Protein AF-A0A1F6ETA3-F1 (afdb_monomer_lite)

Secondary structure (DSSP, 8-state):
-HHHHHHHHHHHHHHHHHHHHT-SEEEEEETTEEEEEEHHHHHHHHHHHHHHHHHHHHHHHHHHHHHHHHHHHHHHHHHHHHHHHHHHHHHHHHT-

Foldseek 3Di:
DVVVVVVCVVVVVVLVVVLVVQQDWDWDDDPPDIDTGGPSCVVVVVVVVVVVVVVVVCVVVVVVVVVVVVVVVVVVVVVVVVVVVVVVVVVVVVVD

Sequence (96 aa):
MVSILLLGIFIGGMTVIFALENTAPVTVSFLSDQVTAPLAAIVLGSVLSGVVITLLAMLPRFIREALDAYALRREQKREATVQYETSVAEQKVVAQ

InterPro domains:
  IPR010445 Lipopolysaccharide assembly protein A domain [PF06305] (21-78)

Organism: NCBI:txid1798515

pLDDT: mean 91.31, std 8.87, range [48.72, 98.12]

Radius of gyration: 28.41 Å; chains: 1; bounding box: 51×23×81 Å

Structure (mmCIF, N/CA/C/O backbone):
data_AF-A0A1F6ETA3-F1
#
_entry.id   AF-A0A1F6ETA3-F1
#
loop_
_atom_site.group_PDB
_atom_site.id
_atom_site.type_symbol
_atom_site.label_atom_id
_atom_site.label_alt_id
_atom_site.label_comp_id
_atom_site.label_asym_id
_atom_site.label_entity_id
_atom_site.label_seq_id
_atom_site.pdbx_PDB_ins_code
_atom_site.Cartn_x
_atom_site.Cartn_y
_atom_site.Cartn_z
_atom_site.occupancy
_atom_site.B_iso_or_equiv
_atom_site.auth_seq_id
_atom_site.auth_comp_id
_atom_site.auth_asym_id
_atom_site.auth_atom_id
_atom_site.pdbx_PDB_model_num
ATOM 1 N N . MET A 1 1 ? 10.807 -8.367 17.527 1.00 80.94 1 MET A N 1
ATOM 2 C CA . MET A 1 1 ? 10.910 -7.013 16.927 1.00 80.94 1 MET A CA 1
ATOM 3 C C . MET A 1 1 ? 12.074 -6.913 15.945 1.00 80.94 1 MET A C 1
ATOM 5 O O . MET A 1 1 ? 11.828 -6.567 14.800 1.00 80.94 1 MET A O 1
ATOM 9 N N . VAL A 1 2 ? 13.298 -7.303 16.326 1.00 95.06 2 VAL A N 1
ATOM 10 C CA . VAL A 1 2 ? 14.472 -7.300 15.421 1.00 95.06 2 VAL A CA 1
ATOM 11 C C . VAL A 1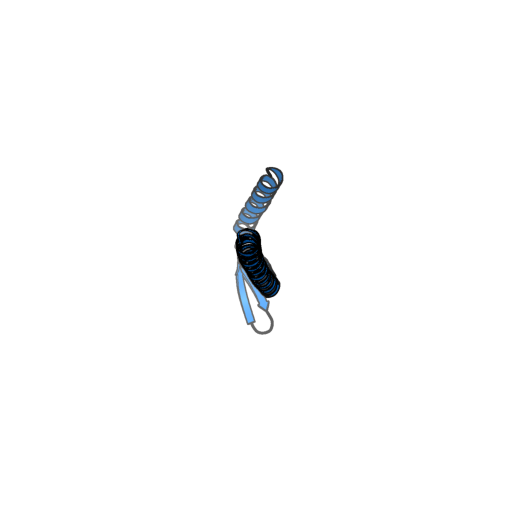 2 ? 14.268 -8.153 14.159 1.00 95.06 2 VAL A C 1
ATOM 13 O O . VAL A 1 2 ? 14.642 -7.729 13.074 1.00 95.06 2 VAL A O 1
ATOM 16 N N . SER A 1 3 ? 13.596 -9.305 14.255 1.00 94.56 3 SER A N 1
ATOM 17 C CA . SER A 1 3 ? 13.337 -10.175 13.094 1.00 94.56 3 SER A CA 1
ATOM 18 C C . SER A 1 3 ? 12.500 -9.504 11.997 1.00 94.56 3 SER A C 1
ATOM 20 O O . SER A 1 3 ? 12.744 -9.733 10.819 1.00 94.56 3 SER A O 1
ATOM 22 N N . ILE A 1 4 ? 11.548 -8.640 12.373 1.00 95.38 4 ILE A N 1
ATOM 23 C CA . ILE A 1 4 ? 10.730 -7.879 11.414 1.00 95.38 4 ILE A CA 1
ATOM 24 C C . ILE A 1 4 ? 11.591 -6.817 10.726 1.00 95.38 4 ILE A C 1
ATOM 26 O O . ILE A 1 4 ? 11.472 -6.620 9.521 1.00 95.38 4 ILE A O 1
ATOM 30 N N . LEU A 1 5 ? 12.494 -6.175 11.474 1.00 95.88 5 LEU A N 1
ATOM 31 C CA . LEU A 1 5 ? 13.432 -5.195 10.928 1.00 95.88 5 LEU A CA 1
ATOM 32 C C . LEU A 1 5 ? 14.375 -5.841 9.904 1.00 95.88 5 LEU A C 1
ATOM 34 O O . LEU A 1 5 ? 14.538 -5.315 8.809 1.00 95.88 5 LEU A O 1
ATOM 38 N N . LEU A 1 6 ? 14.951 -7.001 10.236 1.00 97.19 6 LEU A N 1
ATOM 39 C CA . LEU A 1 6 ? 15.828 -7.746 9.329 1.00 97.19 6 LEU A CA 1
ATOM 40 C C . LEU A 1 6 ? 15.097 -8.165 8.052 1.00 97.19 6 LEU A C 1
ATOM 42 O O . LEU A 1 6 ? 15.624 -7.980 6.957 1.00 97.19 6 LEU A O 1
ATOM 46 N N . LEU A 1 7 ? 13.867 -8.667 8.184 1.00 96.50 7 LEU A N 1
ATOM 47 C CA . LEU A 1 7 ? 13.040 -9.027 7.036 1.00 96.50 7 LEU A CA 1
ATOM 48 C C . LEU A 1 7 ? 12.715 -7.801 6.170 1.00 96.50 7 LEU A C 1
ATOM 50 O O . LEU A 1 7 ? 12.818 -7.870 4.949 1.00 96.50 7 LEU A O 1
ATOM 54 N N . GLY A 1 8 ? 12.378 -6.670 6.792 1.00 96.00 8 GLY A N 1
ATOM 55 C CA . GLY A 1 8 ? 12.101 -5.418 6.090 1.00 96.00 8 GLY A CA 1
ATOM 56 C C . GLY A 1 8 ? 13.313 -4.890 5.324 1.00 96.00 8 GLY A C 1
ATOM 57 O O . GLY A 1 8 ? 13.178 -4.514 4.163 1.00 96.00 8 GLY A O 1
ATOM 58 N N . ILE A 1 9 ? 14.503 -4.919 5.932 1.00 97.12 9 ILE A N 1
ATOM 59 C CA . ILE A 1 9 ? 15.755 -4.527 5.267 1.00 97.12 9 ILE A CA 1
ATOM 60 C C . ILE A 1 9 ? 16.050 -5.459 4.092 1.00 97.12 9 ILE A C 1
ATOM 62 O O . ILE A 1 9 ? 16.385 -4.984 3.010 1.00 97.12 9 ILE A O 1
ATOM 66 N N . PHE A 1 10 ? 15.897 -6.770 4.281 1.00 97.69 10 PHE A N 1
ATOM 67 C CA . PHE A 1 10 ? 16.128 -7.753 3.227 1.00 97.69 10 PHE A CA 1
ATOM 68 C C . PHE A 1 10 ? 15.188 -7.533 2.034 1.00 97.69 10 PHE A C 1
ATOM 70 O O . PHE A 1 10 ? 15.647 -7.376 0.905 1.00 97.69 10 PHE A O 1
ATOM 77 N N . ILE A 1 11 ? 13.879 -7.435 2.287 1.00 95.94 11 ILE A N 1
ATOM 78 C CA . ILE A 1 11 ? 12.873 -7.198 1.244 1.00 95.94 11 ILE A CA 1
ATOM 79 C C . ILE A 1 11 ? 13.092 -5.838 0.572 1.00 95.94 11 ILE A C 1
ATOM 81 O O . ILE A 1 11 ? 13.040 -5.747 -0.653 1.00 95.94 11 ILE A O 1
ATOM 85 N N . GLY A 1 12 ? 13.364 -4.785 1.345 1.00 95.88 12 GLY A N 1
ATOM 86 C CA . GLY A 1 12 ? 13.622 -3.445 0.817 1.00 95.88 12 GLY A CA 1
ATOM 87 C C . GLY A 1 12 ? 14.865 -3.406 -0.070 1.00 95.88 12 GLY A C 1
ATOM 88 O O . GLY A 1 12 ? 14.811 -2.878 -1.177 1.00 95.88 12 GLY A O 1
ATOM 89 N N . GLY A 1 13 ? 15.956 -4.041 0.364 1.00 97.50 13 GLY A N 1
ATOM 90 C CA . GLY A 1 13 ? 17.176 -4.185 -0.429 1.00 97.50 13 GLY A CA 1
ATOM 91 C C . GLY A 1 13 ? 16.927 -4.932 -1.739 1.00 97.50 13 GLY A C 1
ATOM 92 O O . GLY A 1 13 ? 17.285 -4.435 -2.805 1.00 97.50 13 GLY A O 1
ATOM 93 N N . MET A 1 14 ? 16.232 -6.075 -1.682 1.00 97.31 14 MET A N 1
ATOM 94 C CA . MET A 1 14 ? 15.830 -6.810 -2.887 1.00 97.31 14 MET A CA 1
ATOM 95 C C . MET A 1 14 ? 14.940 -5.973 -3.810 1.00 97.31 14 MET A C 1
ATOM 97 O O . MET A 1 14 ? 15.096 -6.034 -5.024 1.00 97.31 14 MET A O 1
ATOM 101 N N . THR A 1 15 ? 14.043 -5.164 -3.247 1.00 95.94 15 THR A N 1
ATOM 102 C CA . THR A 1 15 ? 13.156 -4.278 -4.012 1.00 95.94 15 THR A CA 1
ATOM 103 C C . THR A 1 15 ? 13.943 -3.204 -4.762 1.00 95.94 15 THR A C 1
ATOM 105 O O . THR A 1 15 ? 13.653 -2.939 -5.927 1.00 95.94 15 THR A O 1
ATOM 108 N N . VAL A 1 16 ? 14.964 -2.613 -4.133 1.00 96.94 16 VAL A N 1
ATOM 109 C CA . VAL A 1 16 ? 15.840 -1.628 -4.786 1.00 96.94 16 VAL A CA 1
ATOM 110 C C . VAL A 1 16 ? 16.622 -2.275 -5.927 1.00 96.94 16 VAL A C 1
ATOM 112 O O . VAL A 1 16 ? 16.626 -1.738 -7.031 1.00 96.94 16 VAL A O 1
ATOM 115 N N . ILE A 1 17 ? 17.229 -3.444 -5.693 1.00 97.94 17 ILE A N 1
ATOM 116 C CA . ILE A 1 17 ? 17.954 -4.187 -6.737 1.00 97.94 17 ILE A CA 1
ATOM 117 C C . ILE A 1 17 ? 17.009 -4.516 -7.898 1.00 97.94 17 ILE A C 1
ATOM 119 O O . ILE A 1 17 ? 17.315 -4.220 -9.048 1.00 97.94 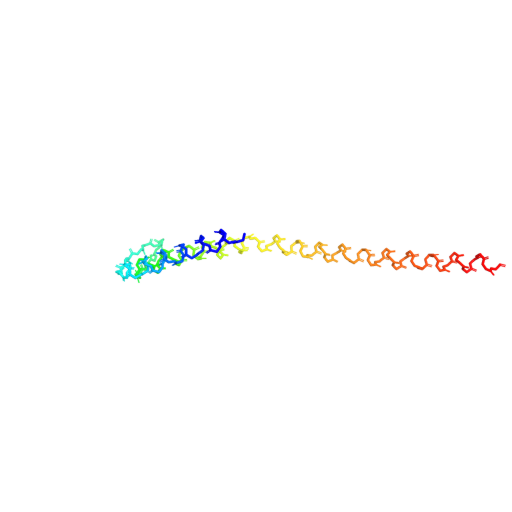17 ILE A O 1
ATOM 123 N N . PHE A 1 18 ? 15.822 -5.047 -7.596 1.00 96.88 18 PHE A N 1
ATOM 124 C CA . PHE A 1 18 ? 14.793 -5.324 -8.594 1.00 96.88 18 PHE A CA 1
ATOM 125 C C . PHE A 1 18 ? 14.442 -4.078 -9.415 1.00 96.88 18 PHE A C 1
ATOM 127 O O . PHE A 1 18 ? 14.345 -4.168 -10.638 1.00 96.88 18 PHE A O 1
ATOM 134 N N . ALA A 1 19 ? 14.291 -2.919 -8.772 1.00 96.38 19 ALA A N 1
ATOM 135 C CA . ALA A 1 19 ? 13.958 -1.679 -9.458 1.00 96.38 19 ALA A CA 1
ATOM 136 C C . ALA A 1 19 ? 15.073 -1.182 -10.389 1.00 96.38 19 ALA A C 1
ATOM 138 O O . ALA A 1 19 ? 14.774 -0.720 -11.489 1.00 96.38 19 ALA A O 1
ATOM 139 N N . LEU A 1 20 ? 16.336 -1.296 -9.967 1.00 97.44 20 LEU A N 1
ATOM 140 C CA . LEU A 1 20 ? 17.493 -0.897 -10.773 1.00 97.44 20 LEU A CA 1
ATOM 141 C C . LEU A 1 20 ? 17.679 -1.802 -11.998 1.00 97.44 20 LEU A C 1
ATOM 143 O O . LEU A 1 20 ? 17.921 -1.305 -13.096 1.00 97.44 20 LEU A O 1
ATOM 147 N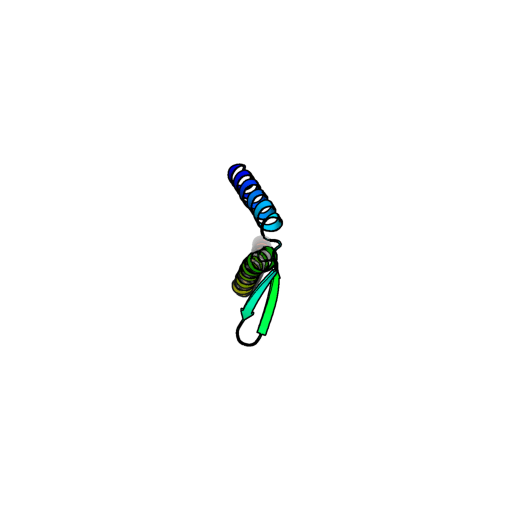 N . GLU A 1 21 ? 17.525 -3.114 -11.823 1.00 97.38 21 GLU A N 1
ATOM 148 C CA . GLU A 1 21 ? 17.698 -4.097 -12.900 1.00 97.38 21 GLU A CA 1
ATOM 149 C C . GLU A 1 21 ? 16.545 -4.047 -13.920 1.00 97.38 21 GLU A C 1
ATOM 151 O O . GLU A 1 21 ? 16.740 -4.264 -15.114 1.00 97.38 21 GLU A O 1
ATOM 156 N N . ASN A 1 22 ? 15.326 -3.714 -13.481 1.00 97.12 22 ASN A N 1
ATOM 157 C CA . ASN A 1 22 ? 14.113 -3.792 -14.305 1.00 97.12 22 ASN A CA 1
ATOM 158 C C . ASN A 1 22 ? 13.615 -2.413 -14.772 1.00 97.12 22 ASN A C 1
ATOM 160 O O . ASN A 1 22 ? 12.422 -2.099 -14.693 1.00 97.12 22 ASN A O 1
ATOM 164 N N . THR A 1 23 ? 14.537 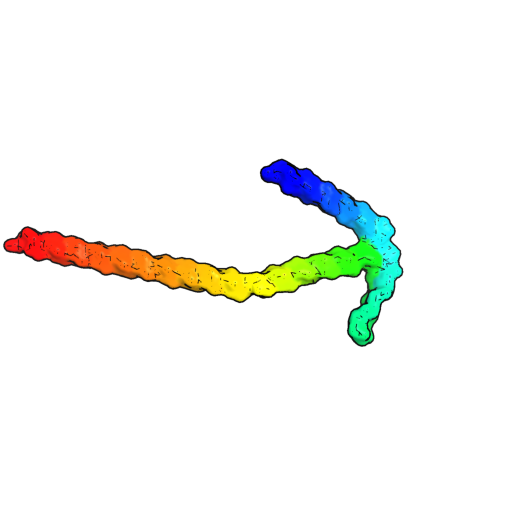-1.593 -15.285 1.00 95.56 23 THR A N 1
ATOM 165 C CA . THR A 1 23 ? 14.245 -0.268 -15.867 1.00 95.56 23 THR A CA 1
ATOM 166 C C . THR A 1 23 ? 13.762 -0.325 -17.318 1.00 95.56 23 THR A C 1
ATOM 168 O O . THR A 1 23 ? 13.221 0.659 -17.826 1.00 95.56 23 THR A O 1
ATOM 171 N N . ALA A 1 24 ? 13.916 -1.475 -17.983 1.00 94.19 24 ALA A N 1
ATOM 172 C CA . ALA A 1 24 ? 13.462 -1.673 -19.353 1.00 94.19 24 ALA A CA 1
ATOM 173 C C . ALA A 1 24 ? 11.933 -1.489 -19.467 1.00 94.19 24 ALA A C 1
ATOM 175 O O . ALA A 1 24 ? 11.184 -2.052 -18.656 1.00 94.19 24 ALA A O 1
ATOM 176 N N . PRO A 1 25 ? 11.453 -0.712 -20.457 1.00 95.62 25 PRO A N 1
ATOM 177 C CA . PRO A 1 25 ? 10.030 -0.482 -20.644 1.00 95.62 25 PRO A CA 1
ATOM 178 C C . PRO A 1 25 ? 9.339 -1.742 -21.170 1.00 95.62 25 PRO A C 1
ATOM 180 O O . PRO A 1 25 ? 9.814 -2.389 -22.102 1.00 95.62 25 PRO A O 1
ATOM 183 N N . VAL A 1 26 ? 8.188 -2.056 -20.583 1.00 95.88 26 VAL A N 1
ATOM 184 C CA . VAL A 1 26 ? 7.299 -3.144 -20.995 1.00 95.88 26 VAL A CA 1
ATOM 185 C C . VAL A 1 26 ? 5.909 -2.568 -21.221 1.00 95.88 26 VAL A C 1
ATOM 187 O O . VAL A 1 26 ? 5.458 -1.699 -20.473 1.00 95.88 26 VAL A O 1
ATOM 190 N N . THR A 1 27 ? 5.226 -3.057 -22.252 1.00 96.31 27 THR A N 1
ATOM 191 C CA . THR A 1 27 ? 3.828 -2.721 -22.523 1.0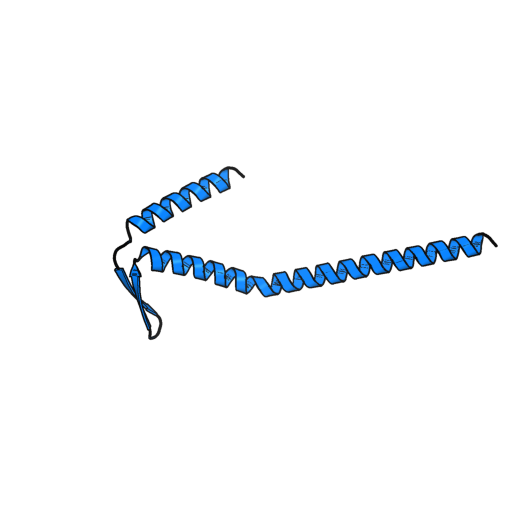0 96.31 27 THR A CA 1
ATOM 192 C C . THR A 1 27 ? 2.929 -3.798 -21.940 1.00 96.31 27 THR A C 1
ATOM 194 O O . THR A 1 27 ? 3.035 -4.971 -22.297 1.00 96.31 27 THR A O 1
ATOM 197 N N . VAL A 1 28 ? 2.027 -3.398 -21.049 1.00 94.81 28 VAL A N 1
ATOM 198 C CA . VAL A 1 28 ? 1.000 -4.268 -20.479 1.00 94.81 28 VAL A CA 1
ATOM 199 C C . VAL A 1 28 ? -0.356 -3.811 -20.990 1.00 94.81 28 VAL A C 1
ATOM 201 O O . VAL A 1 28 ? -0.693 -2.630 -20.926 1.00 94.81 28 VAL A O 1
ATOM 204 N N . SER A 1 29 ? -1.132 -4.759 -21.508 1.00 94.44 29 SER A N 1
ATOM 205 C CA . SER A 1 29 ? -2.518 -4.524 -21.917 1.00 94.44 29 SER A CA 1
ATOM 206 C C . SER A 1 29 ? -3.449 -4.779 -20.733 1.00 94.44 29 SER A C 1
ATOM 208 O O . SER A 1 29 ? -3.378 -5.835 -20.106 1.00 94.44 29 SER A O 1
ATOM 210 N N . PHE A 1 30 ? -4.313 -3.816 -20.428 1.00 88.50 30 PHE A N 1
ATOM 211 C CA . PHE A 1 30 ? -5.271 -3.852 -19.327 1.00 88.50 30 PHE A CA 1
ATOM 212 C C . PHE A 1 30 ? -6.669 -3.528 -19.859 1.00 88.50 30 PHE A C 1
ATOM 214 O O . PHE A 1 30 ? -6.987 -2.378 -20.150 1.00 88.50 30 PHE A O 1
ATOM 221 N N . LEU A 1 31 ? -7.516 -4.553 -19.981 1.00 91.25 31 LEU A N 1
ATOM 222 C CA . LEU A 1 31 ? -8.824 -4.467 -20.643 1.00 91.25 31 LEU A CA 1
ATOM 223 C C . LEU A 1 31 ? -8.696 -3.887 -22.0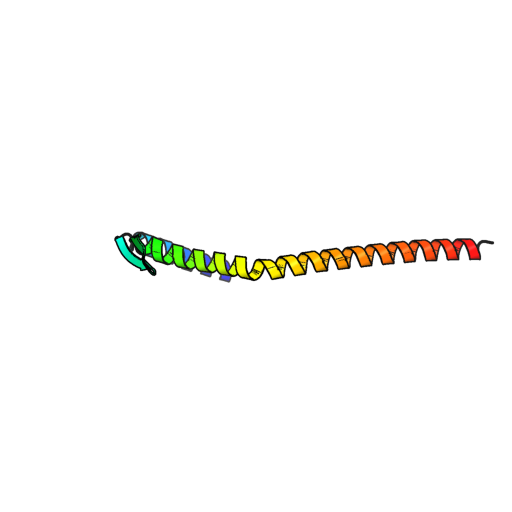68 1.00 91.25 31 LEU A C 1
ATOM 225 O O . LEU A 1 31 ? -8.290 -4.614 -22.971 1.00 91.25 31 LEU A O 1
ATOM 229 N N . SER A 1 32 ? -9.042 -2.611 -22.269 1.00 92.69 32 SER A N 1
ATOM 230 C CA . SER A 1 32 ? -8.931 -1.889 -23.546 1.00 92.69 32 SER A CA 1
ATOM 231 C C . SER A 1 32 ? -7.744 -0.929 -23.615 1.00 92.69 32 SER A C 1
ATOM 233 O O . SER A 1 32 ? -7.433 -0.436 -24.697 1.00 92.69 32 SER A O 1
ATOM 235 N N . ASP A 1 33 ? -7.094 -0.660 -22.483 1.00 92.50 33 ASP A N 1
ATOM 236 C CA . ASP A 1 33 ? -5.996 0.292 -22.384 1.00 92.50 33 ASP A CA 1
ATOM 237 C C . ASP A 1 33 ? -4.648 -0.422 -22.423 1.00 92.50 33 ASP A C 1
ATOM 239 O O . ASP A 1 33 ? -4.516 -1.612 -22.125 1.00 92.50 33 ASP A O 1
ATOM 243 N N . GLN A 1 34 ? -3.615 0.322 -22.797 1.00 95.00 34 GLN A N 1
ATOM 244 C CA . GLN A 1 34 ? -2.240 -0.153 -22.777 1.00 95.00 34 GLN A CA 1
ATOM 245 C C . GLN A 1 34 ? -1.396 0.827 -21.986 1.00 95.00 34 GLN A C 1
ATOM 247 O O . GLN A 1 34 ? -1.487 2.041 -22.170 1.00 95.00 34 GLN A O 1
ATOM 252 N N . VAL A 1 35 ? -0.556 0.289 -21.112 1.00 94.69 35 VAL A N 1
ATOM 253 C CA . VAL A 1 35 ? 0.376 1.073 -20.310 1.00 94.69 35 VAL A CA 1
ATOM 254 C C . VAL A 1 35 ? 1.781 0.599 -20.624 1.00 94.69 35 VAL A C 1
ATOM 256 O O . VAL A 1 35 ? 2.090 -0.584 -20.488 1.00 94.69 35 VAL A O 1
ATOM 259 N N . THR A 1 36 ? 2.635 1.536 -21.030 1.00 96.75 36 THR A N 1
ATOM 260 C CA . THR A 1 36 ? 4.060 1.291 -21.251 1.00 96.75 36 THR A CA 1
ATOM 261 C C . THR A 1 36 ? 4.851 1.993 -20.163 1.00 96.75 36 THR A C 1
ATOM 263 O O . THR A 1 36 ? 4.836 3.219 -20.068 1.00 96.75 36 THR A O 1
ATOM 266 N N . ALA A 1 37 ? 5.538 1.216 -19.335 1.00 95.44 37 ALA A N 1
ATOM 267 C CA . ALA A 1 37 ? 6.354 1.717 -18.236 1.00 95.44 37 ALA A CA 1
ATOM 268 C C . ALA A 1 37 ? 7.469 0.710 -17.911 1.00 95.44 37 ALA A C 1
ATOM 270 O O . ALA A 1 37 ? 7.394 -0.441 -18.347 1.00 95.44 37 ALA A O 1
ATOM 271 N N . PRO A 1 38 ? 8.505 1.103 -17.149 1.00 97.06 38 PRO A N 1
ATOM 272 C CA . PRO A 1 38 ? 9.482 0.153 -16.633 1.00 97.06 38 PRO A CA 1
ATOM 273 C C . PRO A 1 38 ? 8.805 -1.000 -15.894 1.00 97.06 38 PRO A C 1
ATOM 275 O O . PRO A 1 38 ? 7.892 -0.768 -15.095 1.00 97.06 38 PRO A O 1
ATOM 278 N N . LEU A 1 39 ? 9.272 -2.232 -16.113 1.00 95.69 39 LEU A N 1
ATOM 279 C CA . LEU A 1 39 ? 8.701 -3.417 -15.463 1.00 95.69 39 LEU A CA 1
ATOM 280 C C . LEU A 1 39 ? 8.668 -3.265 -13.935 1.00 95.69 39 LEU A C 1
ATOM 282 O O . LEU A 1 39 ? 7.669 -3.606 -13.297 1.00 95.69 39 LEU A O 1
ATOM 286 N N . ALA A 1 40 ? 9.718 -2.673 -13.360 1.00 96.69 40 ALA A N 1
ATOM 287 C CA . ALA A 1 40 ? 9.768 -2.352 -11.941 1.00 96.69 40 ALA A CA 1
ATOM 288 C C . ALA A 1 40 ? 8.576 -1.501 -11.477 1.00 96.69 40 ALA A C 1
ATOM 290 O O . ALA A 1 40 ? 7.934 -1.823 -10.478 1.00 96.69 40 ALA A O 1
ATOM 291 N N . ALA A 1 41 ? 8.252 -0.437 -12.215 1.00 95.88 41 ALA A N 1
ATOM 292 C CA . ALA A 1 41 ? 7.161 0.469 -11.871 1.00 95.88 41 ALA A CA 1
ATOM 293 C C . ALA A 1 41 ? 5.798 -0.231 -11.954 1.00 95.88 41 ALA A C 1
ATOM 295 O O . ALA A 1 41 ? 4.957 -0.038 -11.078 1.00 95.88 41 ALA A O 1
ATOM 296 N N . ILE A 1 42 ? 5.601 -1.084 -12.962 1.00 95.75 42 ILE A N 1
ATOM 297 C CA . ILE A 1 42 ? 4.359 -1.845 -13.142 1.00 95.75 42 ILE A CA 1
ATOM 298 C C . ILE A 1 42 ? 4.147 -2.816 -11.977 1.00 95.75 42 ILE A C 1
ATOM 300 O O . ILE A 1 42 ? 3.072 -2.838 -11.375 1.00 95.75 42 ILE A O 1
ATOM 304 N N . VAL A 1 43 ? 5.169 -3.601 -11.628 1.00 95.06 43 VAL A N 1
ATOM 305 C CA . VAL A 1 43 ? 5.070 -4.611 -10.565 1.00 95.06 43 VAL A CA 1
ATOM 306 C C . VAL A 1 43 ? 4.895 -3.951 -9.197 1.00 95.06 43 VAL A C 1
ATOM 308 O O . VAL A 1 43 ? 3.972 -4.305 -8.463 1.00 95.06 43 VAL A O 1
ATOM 311 N N . LEU A 1 44 ? 5.723 -2.956 -8.864 1.00 95.88 44 LEU A N 1
ATOM 312 C CA . LEU A 1 44 ? 5.631 -2.256 -7.578 1.00 95.88 44 LEU A CA 1
ATOM 313 C C . LEU A 1 44 ? 4.326 -1.471 -7.449 1.00 95.88 44 LEU A C 1
ATOM 315 O O . LEU A 1 44 ? 3.691 -1.516 -6.396 1.00 95.88 44 LEU A O 1
ATOM 319 N N . GLY A 1 45 ? 3.896 -0.811 -8.527 1.00 95.50 45 GLY A N 1
ATOM 320 C CA . GLY A 1 45 ? 2.604 -0.136 -8.588 1.00 95.50 45 GLY A CA 1
ATOM 321 C C . GLY A 1 45 ? 1.452 -1.104 -8.336 1.00 95.50 45 GLY A C 1
ATOM 322 O O . GLY A 1 45 ? 0.604 -0.827 -7.497 1.00 95.50 45 GLY A O 1
ATOM 323 N N . SER A 1 46 ? 1.468 -2.280 -8.967 1.00 94.75 46 SER A N 1
ATOM 324 C CA . SER A 1 46 ? 0.428 -3.304 -8.793 1.00 94.75 46 SER A CA 1
ATOM 325 C C . SER A 1 46 ? 0.346 -3.822 -7.353 1.00 94.75 46 SER A C 1
ATOM 327 O O . SER A 1 46 ? -0.747 -3.926 -6.792 1.00 94.75 46 SER A O 1
ATOM 329 N N . VAL A 1 47 ? 1.494 -4.108 -6.728 1.00 95.94 47 VAL A N 1
ATOM 330 C CA . VAL A 1 47 ? 1.552 -4.526 -5.316 1.00 95.94 47 VAL A CA 1
ATOM 331 C C . VAL A 1 47 ? 1.004 -3.425 -4.411 1.00 95.94 47 VAL A C 1
ATOM 333 O O . VAL A 1 47 ? 0.156 -3.693 -3.559 1.00 95.94 47 VAL A O 1
ATOM 336 N N . LEU A 1 48 ? 1.441 -2.179 -4.618 1.00 96.75 48 LEU A N 1
ATOM 337 C CA . LEU A 1 48 ? 0.983 -1.036 -3.833 1.00 96.75 48 LEU A CA 1
ATOM 338 C C . LEU A 1 48 ? -0.526 -0.813 -3.992 1.00 96.75 48 LEU A C 1
ATOM 340 O O . LEU A 1 48 ? -1.221 -0.617 -2.996 1.00 96.75 48 LEU A O 1
ATOM 344 N N . SER A 1 49 ? -1.055 -0.911 -5.212 1.00 96.75 49 SER A N 1
ATOM 345 C CA . SER A 1 49 ? -2.494 -0.847 -5.470 1.00 96.75 49 SER A CA 1
ATOM 346 C C . SER A 1 49 ? -3.251 -1.944 -4.724 1.00 96.75 49 SER A C 1
ATOM 348 O O . SER A 1 49 ? -4.272 -1.652 -4.109 1.00 96.75 49 SER A O 1
ATOM 350 N N . GLY A 1 50 ? -2.743 -3.180 -4.696 1.00 97.12 50 GLY A N 1
ATOM 351 C CA . GLY A 1 50 ? -3.339 -4.270 -3.918 1.00 97.12 50 GLY A CA 1
ATOM 352 C C . GLY A 1 50 ? -3.397 -3.974 -2.416 1.00 97.12 50 GLY A C 1
ATOM 353 O O . GLY A 1 50 ? -4.425 -4.212 -1.775 1.00 97.12 50 GLY A O 1
ATOM 354 N N . VAL A 1 51 ? -2.332 -3.387 -1.858 1.00 97.06 51 VAL A N 1
ATOM 355 C CA . VAL A 1 51 ? -2.307 -2.927 -0.458 1.00 97.06 51 VAL A CA 1
ATOM 356 C C . VAL A 1 51 ? -3.362 -1.848 -0.231 1.00 97.06 51 VAL A C 1
ATOM 358 O O . VAL A 1 51 ? -4.160 -1.967 0.696 1.00 97.06 51 VAL A O 1
ATOM 361 N N . VAL A 1 52 ? -3.418 -0.831 -1.093 1.00 98.12 52 VAL A N 1
ATOM 362 C CA . VAL A 1 52 ? -4.401 0.257 -0.990 1.00 98.12 52 VAL A CA 1
ATOM 363 C C . VAL A 1 52 ? -5.828 -0.284 -1.054 1.00 98.12 52 VAL A C 1
ATOM 365 O O . VAL A 1 52 ? -6.634 0.054 -0.192 1.00 98.12 52 VAL A O 1
ATOM 368 N N . ILE A 1 53 ? -6.134 -1.163 -2.011 1.00 97.81 53 ILE A N 1
ATOM 369 C CA . ILE A 1 53 ? -7.457 -1.792 -2.153 1.00 97.81 53 ILE A CA 1
ATOM 370 C C . ILE A 1 53 ? -7.815 -2.585 -0.895 1.00 97.81 53 ILE A C 1
ATOM 372 O O . ILE A 1 53 ? -8.929 -2.467 -0.390 1.00 97.81 53 ILE A O 1
ATOM 376 N N . THR A 1 54 ? -6.869 -3.354 -0.353 1.00 97.56 54 THR A N 1
ATOM 377 C CA . THR A 1 54 ? -7.075 -4.138 0.872 1.00 97.56 54 THR A CA 1
ATOM 378 C C . THR A 1 54 ? -7.373 -3.237 2.071 1.00 97.56 54 THR A C 1
ATOM 380 O O . THR A 1 54 ? -8.311 -3.501 2.823 1.00 97.56 54 THR A O 1
ATOM 383 N N . LEU A 1 55 ? -6.627 -2.141 2.233 1.00 96.38 55 LEU A N 1
ATOM 384 C CA . LEU A 1 55 ? -6.876 -1.158 3.289 1.00 96.38 55 LEU A CA 1
ATOM 385 C C . LEU A 1 55 ? -8.250 -0.497 3.128 1.00 96.38 55 LEU A C 1
ATOM 387 O O . LEU A 1 55 ? -8.983 -0.352 4.106 1.00 96.38 55 LEU A O 1
ATOM 391 N N . LEU A 1 56 ? -8.629 -0.158 1.894 1.00 97.12 56 LEU A N 1
ATOM 392 C CA . LEU A 1 56 ? -9.943 0.403 1.587 1.00 97.12 56 LEU A CA 1
ATOM 393 C C . LEU A 1 56 ? -11.070 -0.588 1.905 1.00 97.12 56 LEU A C 1
ATOM 395 O O . LEU A 1 56 ? -12.088 -0.203 2.473 1.00 97.12 56 LEU A O 1
ATOM 399 N N . ALA A 1 57 ? -10.870 -1.873 1.608 1.00 96.88 57 ALA A N 1
ATOM 400 C CA . ALA A 1 57 ? -11.820 -2.932 1.931 1.00 96.88 57 ALA A CA 1
ATOM 401 C C . ALA A 1 57 ? -11.980 -3.147 3.449 1.00 96.88 57 ALA A C 1
ATOM 403 O O . ALA A 1 57 ? -13.058 -3.527 3.906 1.00 96.88 57 ALA A O 1
ATOM 404 N N . MET A 1 58 ? -10.941 -2.873 4.247 1.00 97.12 58 MET A N 1
ATOM 405 C CA . MET A 1 58 ? -11.003 -2.929 5.716 1.00 97.12 58 MET A CA 1
ATOM 406 C C . MET A 1 58 ? -11.628 -1.679 6.350 1.00 97.12 58 MET A C 1
ATOM 408 O O . MET A 1 58 ? -12.106 -1.739 7.484 1.00 97.12 58 MET A O 1
ATOM 412 N N . LEU A 1 59 ? -11.680 -0.557 5.631 1.00 95.19 59 LEU A N 1
ATOM 413 C CA . LEU A 1 59 ? -12.219 0.713 6.118 1.00 95.19 59 LEU A CA 1
ATOM 414 C C . LEU A 1 59 ? -13.614 0.623 6.774 1.00 95.19 59 LEU A C 1
ATOM 416 O O . LEU A 1 59 ? -13.759 1.136 7.886 1.00 95.19 59 LEU A O 1
ATOM 420 N N . PRO A 1 60 ? -14.641 -0.032 6.187 1.00 93.62 60 PRO A N 1
ATOM 421 C CA . PRO A 1 60 ? -15.962 -0.107 6.816 1.00 93.62 60 PRO A CA 1
ATOM 422 C C . PRO A 1 60 ? -15.935 -0.814 8.172 1.00 93.62 60 PRO A C 1
ATOM 424 O O . PRO A 1 60 ? -16.698 -0.453 9.068 1.00 93.62 60 PRO A O 1
ATOM 427 N N . ARG A 1 61 ? -15.046 -1.797 8.348 1.00 94.69 61 ARG A N 1
ATOM 428 C CA . ARG A 1 61 ? -14.866 -2.485 9.626 1.00 94.69 61 ARG A CA 1
ATOM 429 C C . ARG A 1 61 ? -14.292 -1.537 10.675 1.00 94.69 61 ARG A C 1
ATOM 431 O O . ARG A 1 61 ? -14.867 -1.436 11.751 1.00 94.69 61 ARG A O 1
ATOM 438 N N . PHE A 1 62 ? -13.231 -0.802 10.345 1.00 94.12 62 PHE A N 1
ATOM 439 C CA . PHE A 1 62 ? -12.637 0.168 11.270 1.00 94.12 62 PHE A CA 1
ATOM 440 C C . PHE A 1 62 ? -13.614 1.279 11.663 1.00 94.12 62 PHE A C 1
ATOM 442 O O . PHE A 1 62 ? -13.634 1.696 12.818 1.00 94.12 62 PHE A O 1
ATOM 449 N N . ILE A 1 63 ? -14.461 1.728 10.731 1.00 96.12 63 ILE A N 1
ATOM 450 C CA . ILE A 1 63 ? -15.511 2.709 11.030 1.00 96.12 63 ILE A CA 1
ATOM 451 C C . ILE A 1 63 ? -16.512 2.135 12.040 1.00 96.12 63 ILE A C 1
ATOM 453 O O . ILE A 1 63 ? -16.825 2.802 13.022 1.00 96.12 63 ILE A O 1
ATOM 457 N N . ARG A 1 64 ? -16.996 0.904 11.828 1.00 95.25 64 ARG A N 1
ATOM 458 C CA . ARG A 1 64 ? -17.926 0.244 12.760 1.00 95.25 64 ARG A CA 1
ATOM 459 C C . ARG A 1 64 ? -17.309 0.073 14.143 1.00 95.25 64 ARG A C 1
ATOM 461 O O . ARG A 1 64 ? -17.897 0.519 15.116 1.00 95.25 64 ARG A O 1
ATOM 468 N N . GLU A 1 65 ? -16.092 -0.461 14.211 1.00 94.50 65 GLU A N 1
ATOM 469 C CA . GLU A 1 65 ? -15.368 -0.641 15.474 1.00 94.50 65 GLU A CA 1
ATOM 470 C C . GLU A 1 65 ? -15.179 0.692 16.220 1.00 94.50 65 GLU A C 1
ATOM 472 O O . GLU A 1 65 ? -15.339 0.751 17.440 1.00 94.50 65 GLU A O 1
ATOM 477 N N . ALA A 1 66 ? -14.895 1.785 15.503 1.00 93.19 66 ALA A N 1
ATOM 478 C CA . ALA A 1 66 ? -14.773 3.113 16.099 1.00 93.19 66 ALA A CA 1
ATOM 479 C C . ALA A 1 66 ? -16.113 3.656 16.629 1.00 93.19 66 ALA A C 1
ATOM 481 O O . ALA A 1 66 ? -16.150 4.251 17.710 1.00 93.19 66 ALA A O 1
ATOM 482 N N . LEU A 1 67 ? -17.207 3.456 15.887 1.00 95.50 67 LEU A N 1
ATOM 483 C CA . LEU A 1 67 ? -18.551 3.864 16.302 1.00 95.50 67 LEU A CA 1
ATOM 484 C C . LEU A 1 67 ? -19.030 3.069 17.518 1.00 95.50 67 LEU A C 1
ATOM 486 O O . LEU A 1 67 ? -19.516 3.669 18.477 1.00 95.50 67 LEU A O 1
ATOM 490 N N . ASP A 1 68 ? -18.830 1.754 17.510 1.00 95.50 68 ASP A N 1
ATOM 491 C CA . ASP A 1 68 ? -19.178 0.880 18.626 1.00 95.50 68 ASP A CA 1
ATOM 492 C C . ASP A 1 68 ? -18.389 1.302 19.868 1.00 95.50 68 ASP A C 1
ATOM 494 O O . ASP A 1 68 ? -18.970 1.607 20.909 1.00 95.50 68 ASP A O 1
ATOM 498 N N . ALA A 1 69 ? -17.066 1.456 19.750 1.00 94.19 69 ALA A N 1
ATOM 499 C CA . ALA A 1 69 ? -16.226 1.921 20.853 1.00 94.19 69 ALA A CA 1
ATOM 500 C C . ALA A 1 69 ? -16.678 3.281 21.417 1.00 94.19 69 ALA A C 1
ATOM 502 O O . ALA A 1 69 ? -16.556 3.529 22.621 1.00 94.19 69 ALA A O 1
ATOM 503 N N . TYR A 1 70 ? -17.204 4.170 20.573 1.00 93.00 70 TYR A N 1
ATOM 504 C CA . TYR A 1 70 ? -17.761 5.445 21.009 1.00 93.00 70 TYR A CA 1
ATOM 505 C C . TYR A 1 70 ? -19.096 5.285 21.753 1.00 93.00 70 TYR A C 1
ATOM 507 O O . TYR A 1 70 ? -19.291 5.926 22.791 1.00 93.00 70 TYR A O 1
ATOM 515 N N . ALA A 1 71 ? -19.995 4.429 21.259 1.00 92.94 71 ALA A N 1
ATOM 516 C CA . ALA A 1 71 ? -21.281 4.139 21.894 1.00 92.94 71 ALA A CA 1
ATOM 517 C C . ALA A 1 71 ? -21.092 3.527 23.292 1.00 92.94 71 ALA A C 1
ATOM 519 O O . ALA A 1 71 ? -21.623 4.048 24.273 1.00 92.94 71 ALA A O 1
ATOM 520 N N . LEU A 1 72 ? -20.213 2.530 23.403 1.00 92.88 72 LEU A N 1
ATOM 521 C CA . LEU A 1 72 ? -19.872 1.850 24.656 1.00 92.88 72 LEU A CA 1
ATOM 522 C C . LEU A 1 72 ? -19.332 2.832 25.707 1.00 92.88 72 LEU A C 1
ATOM 524 O O . LEU A 1 72 ? -19.738 2.823 26.868 1.00 92.88 72 LEU A O 1
ATOM 528 N N . ARG A 1 73 ? -18.448 3.752 25.297 1.00 91.38 73 ARG A N 1
ATOM 529 C CA . ARG A 1 73 ? -17.916 4.796 26.192 1.00 91.38 73 ARG A CA 1
ATOM 530 C C . ARG A 1 73 ? -18.987 5.787 26.654 1.00 91.38 73 ARG A C 1
ATOM 532 O O . ARG A 1 73 ? -18.835 6.373 27.726 1.00 91.38 73 ARG A O 1
ATOM 539 N N . ARG A 1 74 ? -20.037 6.028 25.860 1.00 89.75 74 ARG A N 1
ATOM 540 C CA . ARG A 1 74 ? -21.165 6.881 26.270 1.00 89.75 74 ARG A CA 1
ATOM 541 C C . ARG A 1 74 ? -22.045 6.188 27.303 1.00 89.75 74 ARG A C 1
ATOM 543 O O . ARG A 1 74 ? -22.432 6.840 28.269 1.00 89.75 74 ARG A O 1
ATOM 550 N N . GLU A 1 75 ? -22.330 4.904 27.116 1.00 90.06 75 GLU A N 1
ATOM 551 C CA . GLU A 1 75 ? -23.130 4.107 28.054 1.00 90.06 75 GLU A CA 1
ATOM 552 C C . GLU A 1 75 ? -22.452 4.027 29.421 1.00 90.06 75 GLU A C 1
ATOM 554 O O . GLU A 1 75 ? -23.049 4.434 30.414 1.00 90.06 75 GLU A O 1
ATOM 559 N N . GLN A 1 76 ? -21.159 3.688 29.454 1.00 88.88 76 GLN A N 1
ATOM 560 C CA . GLN A 1 76 ? -20.369 3.657 30.692 1.00 88.88 76 GLN A CA 1
ATOM 561 C C . GLN A 1 76 ? -20.390 4.990 31.451 1.00 88.88 76 GLN A C 1
ATOM 563 O O . GLN A 1 76 ? -20.506 5.022 32.675 1.00 88.88 76 GLN A O 1
ATOM 568 N N . LYS A 1 77 ? -20.293 6.120 30.735 1.00 87.75 77 LYS A N 1
ATOM 569 C CA . LYS A 1 77 ? -20.387 7.446 31.363 1.00 87.75 77 LYS A CA 1
ATOM 570 C C . LYS A 1 77 ? -21.772 7.701 31.948 1.00 87.75 77 LYS A C 1
ATOM 572 O O . LYS A 1 77 ? -21.865 8.271 33.029 1.00 87.75 77 LYS A O 1
ATOM 577 N N . ARG A 1 78 ? -22.830 7.294 31.246 1.00 85.12 78 ARG A N 1
ATOM 578 C CA . ARG A 1 78 ? -24.214 7.501 31.681 1.00 85.12 78 ARG A CA 1
ATOM 579 C C . ARG A 1 78 ? -24.538 6.666 32.917 1.00 85.12 78 ARG A C 1
ATOM 581 O O . ARG A 1 78 ? -25.107 7.201 33.859 1.00 85.12 78 ARG A O 1
ATOM 588 N N . GLU A 1 79 ? -24.122 5.404 32.938 1.00 86.38 79 GLU A N 1
ATOM 589 C CA . GLU A 1 79 ? -24.263 4.522 34.102 1.00 86.38 79 GLU A CA 1
ATOM 590 C C . GLU A 1 79 ? -23.509 5.069 35.319 1.00 86.38 79 GLU A C 1
ATOM 592 O O . GLU A 1 79 ? -24.080 5.148 36.405 1.00 86.38 79 GLU A O 1
ATOM 597 N N . ALA A 1 80 ? -22.277 5.555 35.132 1.00 83.50 80 ALA A N 1
ATOM 598 C CA . ALA A 1 80 ? -21.508 6.182 36.206 1.00 83.50 80 ALA A CA 1
ATOM 599 C C . ALA A 1 80 ? -22.188 7.446 36.766 1.00 83.50 80 ALA A C 1
ATOM 601 O O . ALA A 1 80 ? -22.171 7.672 37.975 1.00 83.50 80 ALA A O 1
ATOM 602 N N . THR A 1 81 ? -22.811 8.268 35.911 1.00 82.50 81 THR A N 1
ATOM 603 C CA . THR A 1 81 ? -23.573 9.447 36.356 1.00 82.50 81 THR A CA 1
ATOM 604 C C . THR A 1 81 ? -24.825 9.050 37.138 1.00 82.50 81 THR A C 1
ATOM 606 O O . THR A 1 81 ? -25.045 9.575 38.224 1.00 82.50 81 THR A O 1
ATOM 609 N N . VAL A 1 82 ? -25.604 8.081 36.647 1.00 85.06 82 VAL A N 1
ATOM 610 C CA . VAL A 1 82 ? -26.823 7.610 37.329 1.00 85.06 82 VAL A CA 1
ATOM 611 C C . VAL A 1 82 ? -26.491 6.973 38.684 1.00 85.06 82 VAL A C 1
ATOM 613 O O . VAL A 1 82 ? -27.171 7.232 39.678 1.00 85.06 82 VAL A O 1
ATOM 616 N N . GLN A 1 83 ? -25.417 6.186 38.770 1.00 83.00 83 GLN A N 1
ATOM 617 C CA . GLN A 1 83 ? -24.965 5.583 40.027 1.00 83.00 83 GLN A CA 1
ATOM 618 C C . GLN A 1 83 ? -24.494 6.641 41.041 1.00 83.00 83 GLN A C 1
ATOM 620 O O . GLN A 1 83 ? -24.744 6.518 42.244 1.00 83.00 83 GLN A O 1
ATOM 625 N N . TYR A 1 84 ? -23.865 7.715 40.564 1.00 79.56 84 TYR A N 1
ATOM 626 C CA . TYR A 1 84 ? -23.499 8.852 41.404 1.00 79.56 84 TYR A CA 1
ATOM 627 C C . TYR A 1 84 ? -24.741 9.586 41.933 1.00 79.56 84 TYR A C 1
ATOM 629 O O . TYR A 1 84 ? -24.856 9.814 43.133 1.00 79.56 84 TYR A O 1
ATOM 637 N N . GLU A 1 85 ? -25.718 9.889 41.076 1.00 79.81 85 GLU A N 1
ATOM 638 C CA . GLU A 1 85 ? -26.965 10.552 41.487 1.00 79.81 85 GLU A CA 1
ATOM 639 C C . GLU A 1 85 ? -27.773 9.711 42.488 1.00 79.81 85 GLU A C 1
ATOM 641 O O . GLU A 1 85 ? -28.294 10.247 43.467 1.00 79.81 85 GLU A O 1
ATOM 646 N N . THR A 1 86 ? -27.815 8.391 42.293 1.00 79.94 86 THR A N 1
ATOM 647 C CA . THR A 1 86 ? -28.528 7.459 43.183 1.00 79.94 86 THR A CA 1
ATOM 648 C C . THR A 1 86 ? -27.866 7.375 44.561 1.00 79.94 86 THR A C 1
ATOM 650 O O . THR A 1 86 ? -28.550 7.490 45.577 1.00 79.94 86 THR A O 1
ATOM 653 N N . SER A 1 87 ? -26.533 7.270 44.619 1.00 77.62 87 SER A N 1
ATOM 654 C CA . SER A 1 87 ? -25.803 7.203 45.896 1.00 77.62 87 SER A CA 1
ATOM 655 C C . SER A 1 87 ? -25.865 8.516 46.690 1.00 77.62 87 SER A C 1
ATOM 657 O O . SER A 1 87 ? -25.954 8.495 47.917 1.00 77.62 87 SER A O 1
ATOM 659 N N . VAL A 1 88 ? -25.899 9.667 46.010 1.00 80.38 88 VAL A N 1
ATOM 660 C CA . VAL A 1 88 ? -26.120 10.976 46.650 1.00 80.38 88 VAL A CA 1
ATOM 661 C C . VAL A 1 88 ? -27.554 11.111 47.175 1.00 80.38 88 VAL A C 1
ATOM 663 O O . VAL A 1 88 ? -27.762 11.694 48.242 1.00 80.38 88 VAL A O 1
ATOM 666 N N . ALA A 1 89 ? -28.549 10.586 46.455 1.00 78.12 89 ALA A N 1
ATOM 667 C CA . ALA A 1 89 ? -29.943 10.602 46.893 1.00 78.12 89 ALA A CA 1
ATOM 668 C C . ALA A 1 89 ? -30.167 9.722 48.136 1.00 78.12 89 ALA A C 1
ATOM 670 O O . ALA A 1 89 ? -30.760 10.192 49.105 1.00 78.12 89 ALA A O 1
ATOM 671 N N . GLU A 1 90 ? -29.634 8.496 48.159 1.00 75.19 90 GLU A N 1
ATOM 672 C CA . GLU A 1 90 ? -29.715 7.605 49.328 1.00 75.19 90 GLU A CA 1
ATOM 673 C C . GLU A 1 90 ? -29.051 8.218 50.568 1.00 75.19 90 GLU A C 1
ATOM 675 O O . GLU A 1 90 ? -29.614 8.186 51.662 1.00 75.19 90 GLU A O 1
ATOM 680 N N . GLN A 1 91 ? -27.892 8.859 50.404 1.00 72.06 91 GLN A N 1
ATOM 681 C CA . GLN A 1 91 ? -27.164 9.472 51.516 1.00 72.06 91 GLN A CA 1
ATOM 682 C C . GLN A 1 91 ? -27.916 10.664 52.140 1.00 72.06 91 GLN A C 1
ATOM 684 O O . GLN A 1 91 ? -27.798 10.906 53.339 1.00 72.06 91 GLN A O 1
ATOM 689 N N . LYS A 1 92 ? -28.734 11.383 51.356 1.00 67.81 92 LYS A N 1
ATOM 690 C CA . LYS A 1 92 ? -29.616 12.450 51.864 1.00 67.81 92 LYS A CA 1
ATOM 691 C C . LYS A 1 92 ? -30.838 11.918 52.611 1.00 67.81 92 LYS A C 1
ATOM 693 O O . LYS A 1 92 ? -31.275 12.567 53.553 1.00 67.81 92 LYS A O 1
ATOM 698 N N . VAL A 1 93 ? -31.373 10.767 52.205 1.00 73.12 93 VAL A N 1
ATOM 699 C CA . VAL A 1 93 ? -32.529 10.130 52.860 1.00 73.12 93 VAL A CA 1
ATOM 700 C C . VAL A 1 93 ? -32.141 9.532 54.215 1.00 73.12 93 VAL A C 1
ATOM 702 O O . VAL A 1 93 ? -32.924 9.605 55.150 1.00 73.12 93 VAL A O 1
ATOM 705 N N . VAL A 1 94 ? -30.927 8.989 54.349 1.00 68.62 94 VAL A N 1
ATOM 706 C CA . VAL A 1 94 ? -30.425 8.400 55.610 1.00 68.62 94 VAL A CA 1
ATOM 707 C C . VAL A 1 94 ? -30.003 9.462 56.643 1.00 68.62 94 VAL A C 1
ATOM 709 O O . VAL A 1 94 ? -29.882 9.161 57.827 1.00 68.62 94 VAL A O 1
ATOM 712 N N . ALA A 1 95 ? -29.762 10.702 56.210 1.00 61.72 95 ALA A N 1
ATOM 713 C CA . ALA A 1 95 ? -29.351 11.814 57.072 1.00 61.72 95 ALA A CA 1
ATOM 714 C C . ALA A 1 95 ? -30.523 12.637 57.658 1.00 61.72 95 ALA A C 1
ATOM 716 O O . ALA A 1 95 ? -30.265 13.584 58.406 1.00 61.72 95 ALA A O 1
ATOM 717 N N . GLN A 1 96 ? -31.773 12.311 57.308 1.00 48.72 96 GLN A N 1
ATOM 718 C CA . GLN A 1 96 ? -33.004 12.865 57.897 1.00 48.72 96 GLN A CA 1
ATOM 719 C C . GLN A 1 96 ? -33.610 11.901 58.914 1.00 48.72 96 GLN A C 1
ATOM 721 O O . GLN A 1 96 ? -34.207 12.415 59.886 1.00 48.72 96 GLN A O 1
#